Protein AF-A0A0F8FUW8-F1 (afdb_monomer_lite)

pLDDT: mean 90.93, std 7.88, range [52.78, 98.0]

Radius of gyration: 17.29 Å; chains: 1; bounding box: 35×29×48 Å

Sequence (76 aa):
MTTKTELLLTIRKNCIACCGGSYQEVENCTSGPTAAPYSQCALWAFRLGKDPDGPSEARREAGKKLALRKAVKTNG

Secondary structure (DSSP, 8-state):
---HHHHHHHHHHHHHHHTTT-HHHHHH---STTS-TTS--TTTTTTTS--TT-S-HHHHHHHHHHHHHHHHHH--

Foldseek 3Di:
DDDLVNVQVVLLVVLCVVQVNDPVCLVVPPLDPPDDPVSNDPSNCPNVPDDPVHDDPVVVVVVVVVVVVVVVVVVD

Structure (mmCIF, N/CA/C/O backbone):
data_AF-A0A0F8FUW8-F1
#
_entry.id   AF-A0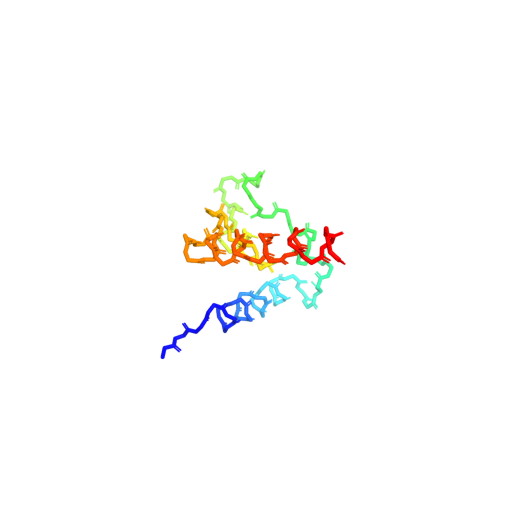A0F8FUW8-F1
#
loop_
_atom_site.group_PDB
_atom_site.id
_atom_site.type_symbol
_atom_site.label_atom_id
_atom_site.label_alt_id
_atom_site.label_comp_id
_atom_site.label_asym_id
_atom_site.label_entity_id
_atom_site.label_seq_id
_atom_site.pdbx_PDB_ins_code
_atom_site.Cartn_x
_atom_site.Cartn_y
_atom_site.Cartn_z
_atom_site.occupancy
_atom_site.B_iso_or_equiv
_atom_site.auth_seq_id
_atom_site.auth_comp_id
_atom_site.auth_asym_id
_atom_site.auth_atom_id
_atom_site.pdbx_PDB_model_num
ATOM 1 N N . MET A 1 1 ? -21.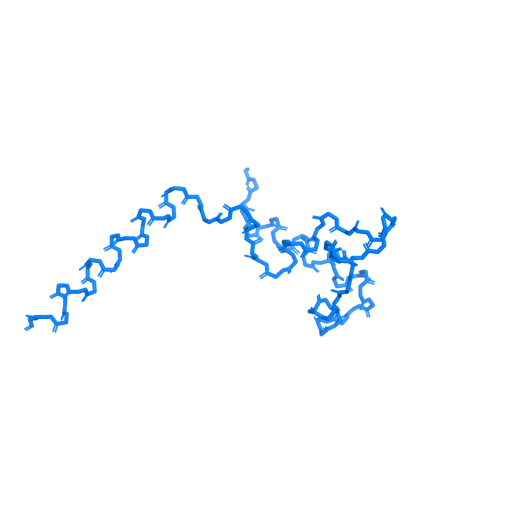066 5.002 -8.687 1.00 64.81 1 MET A N 1
ATOM 2 C CA . MET A 1 1 ? -20.051 5.524 -7.747 1.00 64.81 1 MET A CA 1
ATOM 3 C C . MET A 1 1 ? -19.114 4.387 -7.409 1.00 64.81 1 MET A C 1
ATOM 5 O O . MET A 1 1 ? -19.613 3.358 -6.985 1.00 64.81 1 MET A O 1
ATOM 9 N N . THR A 1 2 ? -17.810 4.553 -7.614 1.00 82.88 2 THR A N 1
ATOM 10 C CA . THR A 1 2 ? -16.816 3.542 -7.228 1.00 82.88 2 THR A CA 1
ATOM 11 C C . THR A 1 2 ? -16.444 3.743 -5.763 1.00 82.88 2 THR A C 1
ATOM 13 O O . THR A 1 2 ? -16.127 4.854 -5.340 1.00 82.88 2 THR A O 1
ATOM 16 N N . THR A 1 3 ? -16.508 2.684 -4.971 1.00 89.00 3 THR A N 1
ATOM 17 C CA . THR A 1 3 ? -16.169 2.685 -3.548 1.00 89.00 3 THR A CA 1
ATOM 18 C C . THR A 1 3 ? -14.673 2.461 -3.338 1.00 89.00 3 THR A C 1
ATOM 20 O O . THR A 1 3 ? -13.981 1.853 -4.156 1.00 89.00 3 THR A O 1
ATOM 23 N N . LYS A 1 4 ? -14.160 2.884 -2.177 1.00 87.06 4 LYS A N 1
ATOM 24 C CA . LYS A 1 4 ? -12.778 2.596 -1.763 1.00 87.06 4 LYS A CA 1
ATOM 25 C C . LYS A 1 4 ? -12.468 1.092 -1.776 1.00 87.06 4 LYS A C 1
ATOM 27 O O . LYS A 1 4 ? -11.366 0.691 -2.140 1.00 87.06 4 LYS A O 1
ATOM 32 N N . THR A 1 5 ? -13.438 0.266 -1.394 1.00 90.25 5 THR A N 1
ATOM 33 C CA . THR A 1 5 ? -13.301 -1.194 -1.385 1.00 90.25 5 THR A CA 1
ATOM 34 C C . THR A 1 5 ? -13.112 -1.745 -2.796 1.00 90.25 5 THR A C 1
ATOM 36 O O . THR A 1 5 ? -12.217 -2.554 -3.014 1.00 90.25 5 THR A O 1
ATOM 39 N N . GLU A 1 6 ? -13.893 -1.274 -3.770 1.00 94.56 6 GLU A N 1
ATOM 40 C CA . GLU A 1 6 ? -13.762 -1.687 -5.175 1.00 94.56 6 GLU A CA 1
ATOM 41 C C . GLU A 1 6 ? -12.417 -1.261 -5.778 1.00 94.56 6 GLU A C 1
ATOM 43 O O . GLU A 1 6 ? -11.779 -2.045 -6.487 1.00 94.56 6 GLU A O 1
ATOM 48 N N . LEU A 1 7 ? -11.937 -0.058 -5.442 1.00 93.62 7 LEU A N 1
ATOM 49 C CA . LEU A 1 7 ? -10.606 0.404 -5.845 1.00 93.62 7 LEU A CA 1
ATOM 50 C C . LEU A 1 7 ? -9.505 -0.482 -5.255 1.00 93.62 7 LEU A C 1
ATOM 52 O O . LEU A 1 7 ? -8.635 -0.950 -5.987 1.00 93.62 7 LEU A O 1
ATOM 56 N N . LEU A 1 8 ? -9.568 -0.781 -3.956 1.00 94.19 8 LEU A N 1
ATOM 57 C CA . LEU A 1 8 ? -8.593 -1.652 -3.304 1.00 94.19 8 LEU A CA 1
ATOM 58 C C . LEU A 1 8 ? -8.587 -3.063 -3.906 1.00 94.19 8 LEU A C 1
ATOM 60 O O . LEU A 1 8 ? -7.519 -3.630 -4.133 1.00 94.19 8 LEU A O 1
ATOM 64 N N . LEU A 1 9 ? -9.761 -3.629 -4.195 1.00 95.38 9 LEU A N 1
ATOM 65 C CA . LEU A 1 9 ? -9.872 -4.930 -4.856 1.00 95.38 9 LEU A CA 1
ATOM 66 C C . LEU A 1 9 ? -9.214 -4.915 -6.239 1.00 95.38 9 LEU A C 1
ATOM 68 O O . LEU A 1 9 ? -8.492 -5.848 -6.585 1.00 95.38 9 LEU A O 1
ATOM 72 N N . THR A 1 10 ? -9.425 -3.847 -7.006 1.00 96.81 10 THR A N 1
ATOM 73 C CA . THR A 1 10 ? -8.820 -3.671 -8.333 1.00 96.81 10 THR A CA 1
ATOM 74 C C . THR A 1 10 ? -7.298 -3.570 -8.240 1.00 96.81 10 THR A C 1
ATOM 76 O O . THR A 1 10 ? -6.588 -4.284 -8.948 1.00 96.81 10 THR A O 1
ATOM 79 N N . ILE A 1 11 ? -6.790 -2.764 -7.303 1.00 96.44 11 ILE A N 1
ATOM 80 C CA . ILE A 1 11 ? -5.352 -2.629 -7.042 1.00 96.44 11 ILE A CA 1
ATOM 81 C C . ILE A 1 11 ? -4.751 -3.979 -6.646 1.00 96.44 11 ILE A C 1
ATOM 83 O O . ILE A 1 11 ? -3.743 -4.384 -7.218 1.00 96.44 11 ILE A O 1
ATOM 87 N N . ARG A 1 12 ? -5.378 -4.719 -5.721 1.00 96.38 12 ARG A N 1
ATOM 88 C CA . ARG A 1 12 ? -4.872 -6.034 -5.299 1.00 96.38 12 ARG A CA 1
ATOM 89 C C . ARG A 1 12 ? -4.854 -7.040 -6.442 1.00 96.38 12 ARG A C 1
ATOM 91 O O . ARG A 1 12 ? -3.861 -7.744 -6.571 1.00 96.38 12 ARG A O 1
ATOM 98 N N . LYS A 1 13 ? -5.886 -7.089 -7.293 1.00 97.50 13 LYS A N 1
ATOM 99 C CA . LYS A 1 13 ? -5.888 -7.955 -8.487 1.00 97.50 13 LYS A CA 1
ATOM 100 C C . LYS A 1 13 ? -4.710 -7.641 -9.410 1.00 97.50 13 LYS A C 1
ATOM 102 O O . LYS A 1 13 ? -4.023 -8.561 -9.841 1.00 97.50 13 LYS A O 1
ATOM 107 N N . ASN A 1 14 ? -4.443 -6.358 -9.651 1.00 97.25 14 ASN A 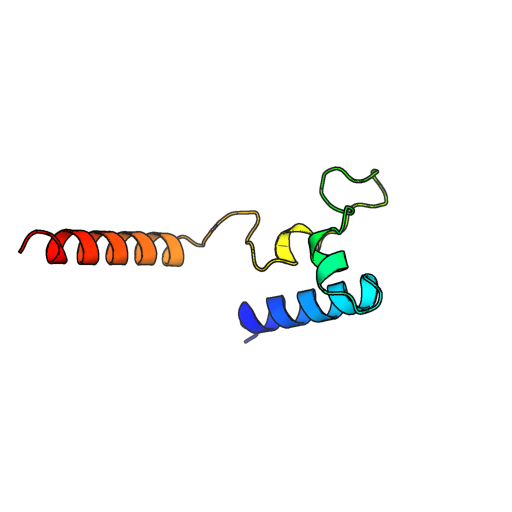N 1
ATOM 108 C CA . ASN A 1 14 ? -3.287 -5.933 -10.436 1.00 97.25 14 ASN A CA 1
ATOM 109 C C . ASN A 1 14 ? -1.958 -6.332 -9.771 1.00 97.25 14 ASN A C 1
ATOM 111 O O . ASN A 1 14 ? -1.079 -6.875 -10.432 1.00 97.25 14 ASN A O 1
ATOM 115 N N . CYS A 1 15 ? -1.816 -6.111 -8.462 1.00 97.75 15 CYS A N 1
ATOM 116 C CA . CYS A 1 15 ? -0.610 -6.497 -7.730 1.00 97.75 15 CYS A CA 1
ATOM 117 C C . CYS A 1 15 ? -0.377 -8.011 -7.766 1.00 97.75 15 CYS A C 1
ATOM 119 O O . CYS A 1 15 ? 0.744 -8.434 -8.002 1.00 97.75 15 CYS A O 1
ATOM 121 N N . ILE A 1 16 ? -1.423 -8.822 -7.597 1.00 97.75 16 ILE A N 1
ATOM 122 C CA . ILE A 1 16 ? -1.330 -10.285 -7.689 1.00 97.75 16 ILE A CA 1
ATOM 123 C C . ILE A 1 16 ? -0.861 -10.699 -9.086 1.00 97.75 16 ILE A C 1
ATOM 125 O O . ILE A 1 16 ? 0.049 -11.510 -9.193 1.00 97.75 16 ILE A O 1
ATOM 129 N N . ALA A 1 17 ? -1.425 -10.119 -10.150 1.00 98.00 17 ALA A N 1
ATOM 130 C CA . ALA A 1 17 ? -0.991 -10.409 -11.516 1.00 98.00 17 ALA A CA 1
ATOM 131 C C . ALA A 1 17 ? 0.478 -10.009 -11.761 1.00 98.00 17 ALA A C 1
ATOM 133 O O . ALA A 1 17 ? 1.234 -10.776 -12.351 1.00 98.00 17 ALA A O 1
ATOM 134 N N . CYS A 1 18 ? 0.900 -8.844 -11.260 1.00 96.81 18 CYS A N 1
ATOM 135 C CA . CYS A 1 18 ? 2.279 -8.358 -11.354 1.00 96.81 18 CYS A CA 1
ATOM 136 C C . CYS A 1 18 ? 3.273 -9.234 -10.568 1.00 96.81 18 CYS A C 1
ATOM 138 O O . CYS A 1 18 ? 4.374 -9.493 -11.043 1.00 96.81 18 CYS A O 1
ATOM 140 N N . CYS A 1 19 ? 2.869 -9.734 -9.401 1.00 96.81 19 CYS A N 1
ATOM 141 C CA . CYS A 1 19 ? 3.670 -10.573 -8.508 1.00 96.81 19 CYS A CA 1
ATOM 142 C C . CYS A 1 19 ? 3.500 -12.084 -8.778 1.00 96.81 19 CYS A C 1
ATOM 144 O O . CYS A 1 19 ? 3.599 -12.899 -7.860 1.00 96.81 19 CYS A O 1
ATOM 146 N N . GLY A 1 20 ? 3.189 -12.477 -10.019 1.00 96.12 20 GLY A N 1
ATOM 147 C CA . GLY A 1 20 ? 3.140 -13.887 -10.428 1.00 96.12 20 GLY A CA 1
ATOM 148 C C . GLY A 1 20 ? 2.071 -14.730 -9.720 1.00 96.12 20 GLY A C 1
ATOM 149 O O . GLY A 1 20 ? 2.241 -15.931 -9.548 1.00 96.12 20 GLY A O 1
ATOM 150 N N . GLY A 1 21 ? 0.981 -14.113 -9.265 1.00 96.69 21 GLY A N 1
ATOM 151 C CA . GLY A 1 21 ? -0.100 -14.783 -8.541 1.00 96.69 21 GLY A CA 1
ATOM 152 C C . GLY A 1 21 ? 0.121 -14.916 -7.029 1.00 96.69 21 GLY A C 1
ATOM 153 O O . GLY A 1 21 ? -0.774 -15.395 -6.334 1.00 96.69 21 GLY A O 1
ATOM 154 N N . SER A 1 22 ? 1.268 -14.484 -6.495 1.00 96.88 22 SER A N 1
ATOM 155 C CA . SER A 1 22 ? 1.614 -14.671 -5.083 1.00 96.88 22 SER A CA 1
ATOM 156 C C . SER A 1 22 ? 1.219 -13.475 -4.217 1.00 96.88 22 SER A C 1
ATOM 158 O O . SER A 1 22 ? 1.727 -12.366 -4.374 1.00 96.88 22 SER A O 1
ATOM 160 N N . TYR A 1 23 ? 0.348 -13.714 -3.234 1.00 95.38 23 TYR A N 1
ATOM 161 C CA . TYR A 1 23 ? 0.010 -12.721 -2.208 1.00 95.38 23 TYR A CA 1
ATOM 162 C C . TYR A 1 23 ? 1.217 -12.342 -1.346 1.00 95.38 23 TYR A C 1
ATOM 164 O O . TYR A 1 23 ? 1.368 -11.176 -0.991 1.00 95.38 23 TYR A O 1
ATOM 172 N N . GLN A 1 24 ? 2.084 -13.311 -1.046 1.00 96.62 24 GLN A N 1
ATOM 173 C CA . GLN A 1 24 ? 3.300 -13.085 -0.268 1.00 96.62 24 GLN A CA 1
ATOM 174 C C . GLN A 1 24 ? 4.259 -12.145 -1.010 1.00 96.62 24 GLN A C 1
ATOM 176 O O . GLN A 1 24 ? 4.821 -11.230 -0.414 1.00 96.62 24 GLN A O 1
ATOM 181 N N . GLU A 1 25 ? 4.371 -12.289 -2.331 1.00 96.44 25 GLU A N 1
ATOM 182 C CA . GLU A 1 25 ? 5.199 -11.398 -3.151 1.00 96.44 25 GLU A CA 1
ATOM 183 C C . GLU A 1 25 ? 4.605 -9.987 -3.271 1.00 96.44 25 GLU A C 1
ATOM 185 O O . GLU A 1 25 ? 5.347 -9.011 -3.360 1.00 96.44 25 GLU A O 1
ATOM 190 N N . VAL A 1 26 ? 3.278 -9.832 -3.185 1.00 96.44 26 VAL A N 1
ATOM 191 C CA . VAL A 1 26 ? 2.659 -8.499 -3.069 1.00 96.44 26 VAL A CA 1
ATOM 192 C C . VAL A 1 26 ? 3.086 -7.808 -1.771 1.00 96.44 26 VAL A C 1
ATOM 194 O O . VAL A 1 26 ? 3.349 -6.602 -1.772 1.00 96.44 26 VAL A O 1
ATOM 197 N N . GLU A 1 27 ? 3.177 -8.542 -0.663 1.00 94.94 27 GLU A N 1
ATOM 198 C CA . GLU A 1 27 ? 3.645 -8.001 0.617 1.00 94.94 27 GLU A CA 1
ATOM 199 C C . GLU A 1 27 ? 5.133 -7.632 0.553 1.00 94.94 27 GLU A C 1
ATOM 201 O O . GLU A 1 27 ? 5.489 -6.496 0.892 1.00 94.94 27 GLU A O 1
ATOM 206 N N . ASN A 1 28 ? 5.954 -8.530 -0.002 1.00 95.44 28 ASN A N 1
ATOM 207 C CA . ASN A 1 28 ? 7.404 -8.381 -0.160 1.00 95.44 28 ASN A CA 1
ATOM 208 C C . ASN A 1 28 ? 7.835 -7.445 -1.300 1.00 95.44 28 ASN A C 1
ATOM 210 O O . ASN A 1 28 ? 9.024 -7.167 -1.442 1.00 95.44 28 ASN A O 1
ATOM 214 N N . CYS A 1 29 ? 6.899 -6.946 -2.110 1.00 95.12 29 CYS A N 1
ATOM 215 C CA . CYS A 1 29 ? 7.191 -6.092 -3.257 1.00 95.12 29 CYS A CA 1
ATOM 216 C C . CYS A 1 29 ? 8.084 -4.901 -2.864 1.00 95.12 29 CYS A C 1
ATOM 218 O O . CYS A 1 29 ? 7.726 -4.098 -1.997 1.00 95.12 29 CYS A O 1
ATOM 220 N N . THR A 1 30 ? 9.227 -4.756 -3.538 1.00 94.75 30 THR A N 1
ATOM 221 C CA . THR A 1 30 ? 10.245 -3.729 -3.249 1.00 94.75 30 THR A CA 1
ATOM 222 C C . THR A 1 30 ? 10.159 -2.505 -4.160 1.00 94.75 30 THR A C 1
ATOM 224 O O . THR A 1 30 ? 10.903 -1.548 -3.962 1.00 94.75 30 THR A O 1
ATOM 227 N N . SER A 1 31 ? 9.207 -2.475 -5.100 1.00 94.62 31 SER A N 1
ATOM 228 C CA . SER A 1 31 ? 8.940 -1.364 -6.030 1.00 94.62 31 SER A CA 1
ATOM 229 C C . SER A 1 31 ? 8.316 -0.126 -5.359 1.00 94.62 31 SER A C 1
ATOM 231 O O . SER A 1 31 ? 7.507 0.574 -5.961 1.00 94.62 31 SER A O 1
ATOM 233 N N . GLY A 1 32 ? 8.615 0.118 -4.085 1.00 91.06 32 GLY A N 1
ATOM 234 C CA . GLY A 1 32 ? 8.106 1.248 -3.313 1.00 91.06 32 GLY A CA 1
ATOM 235 C C . GLY A 1 32 ? 8.945 2.520 -3.469 1.00 91.06 32 GLY A C 1
ATOM 236 O O . GLY A 1 32 ? 9.750 2.623 -4.392 1.00 91.06 32 GLY A O 1
ATOM 237 N N . PRO A 1 33 ? 8.810 3.483 -2.538 1.00 87.50 33 PRO A N 1
ATOM 238 C CA . PRO A 1 33 ? 9.559 4.746 -2.557 1.00 87.50 33 PRO A CA 1
ATOM 239 C C . PRO A 1 33 ? 11.087 4.586 -2.520 1.00 87.50 33 PRO A C 1
ATOM 241 O O . PRO A 1 33 ? 11.812 5.496 -2.903 1.00 87.50 33 PRO A O 1
ATOM 244 N N . THR A 1 34 ? 11.579 3.436 -2.055 1.00 89.12 34 THR A N 1
ATOM 245 C CA . THR A 1 34 ? 13.010 3.108 -1.981 1.00 89.12 34 THR A CA 1
ATOM 246 C C . THR A 1 34 ? 13.543 2.438 -3.249 1.00 89.12 34 THR A C 1
ATOM 248 O O . THR A 1 34 ? 14.729 2.126 -3.315 1.00 89.12 34 THR A O 1
ATOM 251 N N . ALA A 1 35 ? 12.687 2.161 -4.237 1.00 91.44 35 ALA A N 1
ATOM 252 C CA . ALA A 1 35 ? 13.105 1.568 -5.499 1.00 91.44 35 ALA A CA 1
ATOM 253 C C . ALA A 1 35 ? 13.877 2.579 -6.361 1.00 91.44 35 ALA A C 1
ATOM 255 O O . ALA A 1 35 ? 13.752 3.795 -6.185 1.00 91.44 35 ALA A O 1
ATOM 256 N N . ALA A 1 36 ? 14.646 2.069 -7.329 1.00 88.81 36 ALA A N 1
ATOM 257 C CA . ALA A 1 36 ? 15.351 2.900 -8.300 1.00 88.81 36 ALA A CA 1
ATOM 258 C C . ALA A 1 36 ? 14.381 3.866 -9.024 1.00 88.81 36 ALA A C 1
ATOM 260 O O . ALA A 1 36 ? 13.202 3.529 -9.165 1.00 88.81 36 ALA A O 1
ATOM 261 N N . PRO A 1 37 ? 14.846 5.025 -9.538 1.00 81.56 37 PRO A N 1
ATOM 262 C CA . PRO A 1 37 ? 13.991 6.081 -10.107 1.00 81.56 37 PRO A CA 1
ATOM 263 C C . PRO A 1 37 ? 13.021 5.647 -11.224 1.00 81.56 37 PRO A C 1
ATOM 265 O O . PRO A 1 37 ? 12.044 6.338 -11.483 1.00 81.56 37 PRO A O 1
ATOM 268 N N . TYR A 1 38 ? 13.253 4.490 -11.854 1.00 83.62 38 TYR A N 1
ATOM 269 C CA . TYR A 1 38 ? 12.412 3.919 -12.918 1.00 83.62 38 TYR A CA 1
ATOM 270 C C . TYR A 1 38 ? 11.668 2.637 -12.506 1.00 83.62 38 TYR A C 1
ATOM 272 O O . TYR A 1 38 ? 11.024 1.992 -13.328 1.00 83.62 38 TYR A O 1
ATOM 280 N N . SER A 1 39 ? 11.757 2.255 -11.232 1.00 88.94 39 SER A N 1
ATOM 281 C CA . SER A 1 39 ? 11.158 1.042 -10.661 1.00 88.94 39 SER A CA 1
ATOM 282 C C . SER A 1 39 ? 10.122 1.349 -9.577 1.00 88.94 39 SER A C 1
ATOM 284 O O . SER A 1 39 ? 9.659 0.436 -8.893 1.00 88.94 39 SER A O 1
ATOM 286 N N . GLN A 1 40 ? 9.769 2.623 -9.392 1.00 94.25 40 GLN A N 1
ATOM 287 C CA . GLN A 1 40 ? 8.782 3.046 -8.404 1.00 94.25 40 GLN A CA 1
ATOM 288 C C . GLN A 1 40 ? 7.363 2.789 -8.918 1.00 94.25 40 GLN A C 1
ATOM 290 O O . GLN A 1 40 ? 6.942 3.294 -9.956 1.00 94.25 40 GLN A O 1
ATOM 295 N N . CYS A 1 41 ? 6.602 2.003 -8.166 1.00 94.75 41 CYS A N 1
ATOM 296 C CA . CYS A 1 41 ? 5.221 1.669 -8.466 1.00 94.75 41 CYS A CA 1
ATOM 297 C C . CYS A 1 41 ? 4.277 2.636 -7.742 1.00 94.75 41 CYS A C 1
ATOM 299 O O . CYS A 1 41 ? 4.189 2.641 -6.513 1.00 94.75 41 CYS A O 1
ATOM 301 N N . ALA A 1 42 ? 3.495 3.400 -8.508 1.00 92.69 42 ALA A N 1
ATOM 302 C CA . ALA A 1 42 ? 2.505 4.339 -7.970 1.00 92.69 42 ALA A CA 1
ATOM 303 C C . ALA A 1 42 ? 1.426 3.655 -7.107 1.00 92.69 42 ALA A C 1
ATOM 305 O O . ALA A 1 42 ? 0.878 4.254 -6.184 1.00 92.69 42 ALA A O 1
ATOM 306 N N . LEU A 1 43 ? 1.135 2.377 -7.374 1.00 94.88 43 LEU A N 1
ATOM 307 C CA . LEU A 1 43 ? 0.143 1.601 -6.624 1.00 94.88 43 LEU A CA 1
ATOM 308 C C . LEU A 1 43 ? 0.704 0.979 -5.337 1.00 94.88 43 LEU A C 1
ATOM 310 O O . LEU A 1 43 ? -0.065 0.467 -4.520 1.00 94.88 43 LEU A O 1
ATOM 314 N N . TRP A 1 44 ? 2.024 1.021 -5.128 1.00 95.94 44 TRP A N 1
ATOM 315 C CA . TRP A 1 44 ? 2.687 0.309 -4.035 1.00 95.94 44 TRP A CA 1
ATOM 316 C C . TRP A 1 44 ? 2.155 0.713 -2.658 1.00 95.94 44 TRP A C 1
ATOM 318 O O . TRP A 1 44 ? 1.925 -0.155 -1.816 1.00 95.94 44 TRP A O 1
ATOM 328 N N . ALA A 1 45 ? 1.905 2.006 -2.433 1.00 94.75 45 ALA A N 1
ATOM 329 C CA . ALA A 1 45 ? 1.401 2.513 -1.154 1.00 94.75 45 ALA A CA 1
ATOM 330 C C . ALA A 1 45 ? -0.005 1.983 -0.817 1.00 94.75 45 ALA A C 1
ATOM 332 O O . ALA A 1 45 ? -0.323 1.732 0.345 1.00 94.75 45 ALA A O 1
ATOM 333 N N . PHE A 1 46 ? -0.817 1.743 -1.847 1.00 94.56 46 PHE A N 1
ATOM 334 C CA . PHE A 1 46 ? -2.212 1.331 -1.722 1.00 94.56 46 PHE A CA 1
ATOM 335 C C . PHE A 1 46 ? -2.392 -0.191 -1.684 1.00 94.56 46 PHE A C 1
ATOM 337 O O . PHE A 1 46 ? -3.440 -0.673 -1.253 1.00 94.56 46 PHE A O 1
ATOM 344 N N . ARG A 1 47 ? -1.379 -0.969 -2.099 1.00 95.19 47 ARG A N 1
ATOM 345 C CA . ARG A 1 47 ? -1.472 -2.433 -2.294 1.00 95.19 47 ARG A CA 1
ATOM 346 C C . ARG A 1 47 ? -1.949 -3.209 -1.059 1.00 95.19 47 ARG A C 1
ATOM 348 O O . ARG A 1 47 ? -2.582 -4.254 -1.184 1.00 95.19 47 ARG A O 1
ATOM 355 N N . LEU A 1 48 ? -1.685 -2.675 0.136 1.00 93.69 48 LEU A N 1
ATOM 356 C CA . LEU A 1 48 ? -2.065 -3.269 1.424 1.00 93.69 48 LEU A CA 1
ATOM 357 C C . LEU A 1 48 ? -3.299 -2.609 2.064 1.00 93.69 48 LEU A C 1
ATOM 359 O O . LEU A 1 48 ? -3.568 -2.830 3.241 1.00 93.69 48 LEU A O 1
ATOM 363 N N . GLY A 1 49 ? -4.056 -1.798 1.319 1.00 91.31 49 GLY A N 1
ATOM 364 C CA . GLY A 1 49 ? -5.249 -1.115 1.834 1.00 91.31 49 GLY A CA 1
ATOM 365 C C . GLY A 1 49 ? -4.953 0.083 2.732 1.00 91.31 49 GLY A C 1
ATOM 366 O O . GLY A 1 49 ? -5.837 0.530 3.465 1.00 91.31 49 GLY A O 1
ATOM 367 N N . LYS A 1 50 ? -3.719 0.593 2.686 1.00 88.50 50 LYS A N 1
ATOM 368 C CA . LYS A 1 50 ? -3.309 1.805 3.393 1.00 88.50 50 LYS A CA 1
ATOM 369 C C . LYS A 1 50 ? -3.583 3.029 2.525 1.00 88.50 50 LYS A C 1
ATOM 371 O O . LYS A 1 50 ? -3.395 2.985 1.312 1.00 88.50 50 LYS A O 1
ATOM 376 N N . ASP A 1 51 ? -3.995 4.108 3.179 1.00 87.19 51 ASP A N 1
ATOM 377 C CA . ASP A 1 51 ? -4.014 5.435 2.569 1.00 87.19 51 ASP A CA 1
ATOM 378 C C . ASP A 1 51 ? -2.673 6.105 2.904 1.00 87.19 51 ASP A C 1
ATOM 380 O O . ASP A 1 51 ? -2.374 6.241 4.096 1.00 87.19 51 ASP A O 1
ATOM 384 N N . PRO A 1 52 ? -1.851 6.490 1.912 1.00 87.12 52 PRO A N 1
ATOM 385 C CA . PRO A 1 52 ? -0.561 7.133 2.165 1.00 87.12 52 PRO A CA 1
ATOM 386 C C . PRO A 1 52 ? -0.712 8.470 2.900 1.00 87.12 52 PRO A C 1
ATOM 388 O O . PRO A 1 52 ? 0.096 8.772 3.773 1.00 87.12 52 PRO A O 1
ATOM 391 N N . ASP A 1 53 ? -1.788 9.207 2.621 1.00 88.94 53 ASP A N 1
ATOM 392 C CA . ASP A 1 53 ? -2.074 10.514 3.231 1.00 88.94 53 ASP A CA 1
ATOM 393 C C . ASP A 1 53 ? -2.846 10.406 4.559 1.00 88.94 53 ASP A C 1
ATOM 395 O O . ASP A 1 53 ? -3.212 11.407 5.174 1.00 88.94 53 ASP A O 1
ATOM 399 N N . GLY A 1 54 ? -3.095 9.17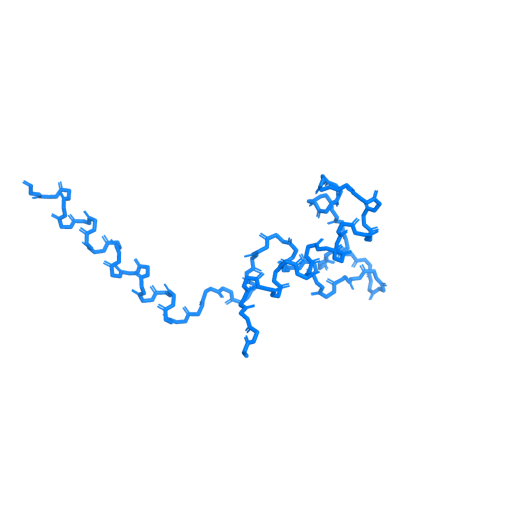9 5.027 1.00 86.00 54 GLY A N 1
ATOM 400 C CA . GLY A 1 54 ? -3.862 8.912 6.236 1.00 86.00 54 GLY A CA 1
ATOM 401 C C . GLY A 1 54 ? -5.384 8.887 6.029 1.00 86.00 54 GLY A C 1
ATOM 402 O O . GLY A 1 54 ? -5.894 9.009 4.914 1.00 86.00 54 GLY A O 1
ATOM 403 N N . PRO A 1 55 ? -6.144 8.643 7.113 1.00 85.75 55 PRO A N 1
ATOM 404 C CA . PRO A 1 55 ? -7.597 8.558 7.051 1.00 85.75 55 PRO A CA 1
ATOM 405 C C . PRO A 1 55 ? -8.220 9.927 6.754 1.00 85.75 55 PRO A C 1
ATOM 407 O O . PRO A 1 55 ? -7.753 10.946 7.253 1.00 85.75 55 PRO A O 1
ATOM 410 N N . SER A 1 56 ? -9.348 9.938 6.039 1.00 86.44 56 SER A N 1
ATOM 411 C CA . SER A 1 56 ? -10.131 11.165 5.850 1.00 86.44 56 SER A CA 1
ATOM 412 C C . SER A 1 56 ? -10.577 11.776 7.183 1.00 86.44 56 SER A C 1
ATOM 414 O O . SER A 1 56 ? -10.772 11.065 8.173 1.00 86.44 56 SER A O 1
ATOM 416 N N . GLU A 1 57 ? -10.830 13.084 7.201 1.00 90.75 57 GLU A N 1
ATOM 417 C CA . GLU A 1 57 ? -11.315 13.784 8.399 1.00 90.75 57 GLU A CA 1
ATOM 418 C C . GLU A 1 57 ? -12.581 13.145 8.983 1.00 90.75 57 GLU A C 1
ATOM 420 O O . GLU A 1 57 ? -12.656 12.891 10.184 1.00 90.75 57 GLU A O 1
ATOM 425 N N . ALA A 1 58 ? -13.522 12.739 8.126 1.00 88.75 58 ALA A N 1
ATOM 426 C CA . ALA A 1 58 ? -14.718 12.012 8.548 1.00 88.75 58 ALA A CA 1
ATOM 427 C C . ALA A 1 58 ? -14.379 10.691 9.268 1.00 88.75 58 ALA A C 1
ATOM 429 O O . ALA A 1 58 ? -14.964 10.353 10.302 1.00 88.75 58 ALA A O 1
ATOM 430 N N . ARG A 1 59 ? -13.401 9.934 8.751 1.00 88.12 59 ARG A N 1
ATOM 431 C CA . ARG A 1 59 ? -12.912 8.695 9.374 1.00 88.12 59 ARG A CA 1
ATOM 432 C C . ARG A 1 59 ? -12.205 8.995 10.701 1.00 88.12 59 ARG A C 1
ATOM 434 O O . ARG A 1 59 ? -12.390 8.250 11.665 1.00 88.12 59 ARG A O 1
ATOM 441 N N . ARG A 1 60 ? -11.441 10.089 10.768 1.00 92.00 60 ARG A N 1
ATOM 442 C CA . ARG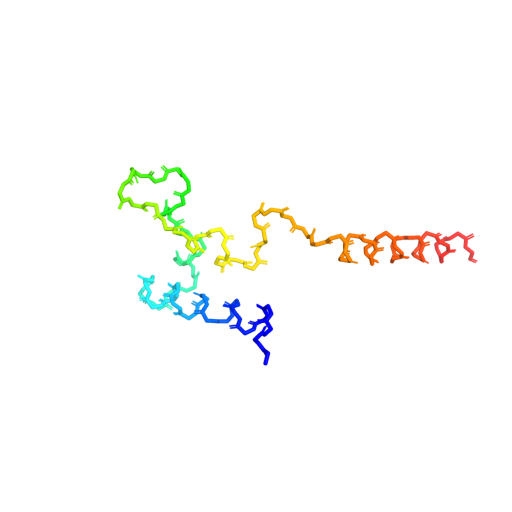 A 1 60 ? -10.739 10.561 11.970 1.00 92.00 60 ARG A CA 1
ATOM 443 C C . ARG A 1 60 ? -11.724 10.921 13.082 1.00 92.00 60 ARG A C 1
ATOM 445 O O . ARG A 1 60 ? -11.575 10.452 14.210 1.00 92.00 60 ARG A O 1
ATOM 452 N N . GLU A 1 61 ? -12.768 11.680 12.770 1.00 95.12 61 GLU A N 1
ATOM 453 C CA . GLU A 1 61 ? -13.838 12.023 13.711 1.00 95.12 61 GLU A CA 1
ATOM 454 C C . GLU A 1 61 ? -14.622 10.800 14.191 1.00 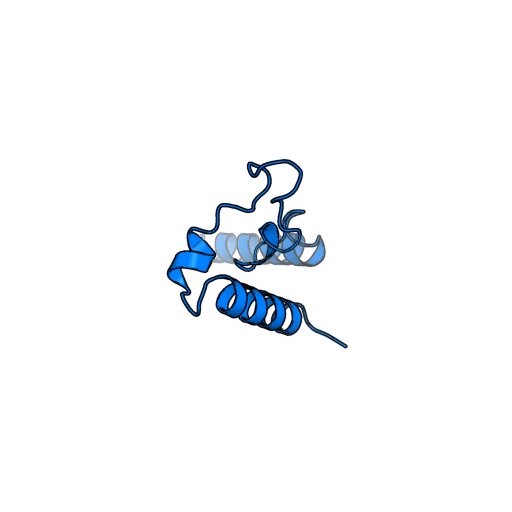95.12 61 GLU A C 1
ATOM 456 O O . GLU A 1 61 ? -14.886 10.666 15.388 1.00 95.12 61 GLU A O 1
ATOM 461 N N . ALA A 1 62 ? -14.965 9.878 13.286 1.00 93.00 62 ALA A N 1
ATOM 462 C CA . ALA A 1 62 ? -15.624 8.628 13.654 1.00 93.00 62 ALA A CA 1
ATOM 463 C C . ALA A 1 62 ? -14.765 7.804 14.632 1.00 93.00 62 ALA A C 1
ATOM 465 O O . ALA A 1 62 ? -15.286 7.273 15.616 1.00 93.00 62 ALA A O 1
ATOM 466 N N . GLY A 1 63 ? -13.447 7.761 14.408 1.00 92.94 63 GLY A N 1
ATOM 467 C CA . GLY A 1 63 ? -12.482 7.159 15.329 1.00 92.94 63 GLY A CA 1
ATOM 468 C C . GLY A 1 63 ? -12.492 7.818 16.712 1.00 92.94 63 GLY A C 1
ATOM 469 O O . GLY A 1 63 ? -12.608 7.115 17.718 1.00 92.94 63 GLY A O 1
ATOM 470 N N . LYS A 1 64 ? -12.467 9.159 16.775 1.00 95.31 64 LYS A N 1
ATOM 471 C CA . LYS A 1 64 ? -12.565 9.921 18.038 1.00 95.31 64 LYS A CA 1
ATOM 472 C C . LYS A 1 64 ? -13.863 9.610 18.792 1.00 95.31 64 LYS A C 1
ATOM 474 O O . LYS A 1 64 ? -13.825 9.304 19.982 1.00 95.31 64 LYS A O 1
ATOM 479 N N . LYS A 1 65 ? -15.010 9.617 18.100 1.00 95.19 65 LYS A N 1
ATOM 480 C CA . LYS A 1 65 ? -16.322 9.285 18.688 1.00 95.19 65 LYS A CA 1
ATOM 481 C C . LYS A 1 65 ? -16.354 7.860 19.246 1.00 95.19 65 LYS A C 1
ATOM 483 O O . LYS A 1 65 ? -16.887 7.640 20.330 1.00 95.19 65 LYS A O 1
ATOM 488 N N . LEU A 1 66 ? -15.778 6.889 18.534 1.00 94.19 66 LEU A N 1
ATOM 489 C CA . LEU A 1 66 ? -15.698 5.506 19.007 1.00 94.19 66 LEU A CA 1
ATOM 490 C C . LEU A 1 66 ? -14.827 5.378 20.265 1.00 94.19 66 LEU A C 1
ATOM 492 O O . LEU A 1 66 ? -15.221 4.679 21.197 1.00 94.19 66 LEU A O 1
ATOM 496 N N . ALA A 1 67 ? -13.679 6.061 20.308 1.00 94.06 67 ALA A N 1
ATOM 497 C CA . ALA A 1 67 ? -12.794 6.069 21.471 1.00 94.06 67 ALA A CA 1
ATOM 498 C C . ALA A 1 67 ? -13.483 6.660 22.712 1.00 94.06 67 ALA A C 1
ATOM 500 O O . ALA A 1 67 ? -13.469 6.033 23.769 1.00 94.06 67 ALA A O 1
ATOM 501 N N . LEU A 1 68 ? -14.173 7.798 22.564 1.00 94.31 68 LEU A N 1
ATOM 502 C CA . LEU A 1 68 ? -14.960 8.413 23.640 1.00 94.31 68 LEU A CA 1
ATOM 503 C C . LEU A 1 68 ? -16.040 7.462 24.173 1.00 94.31 68 LEU A C 1
ATOM 505 O O . LEU A 1 68 ? -16.148 7.255 25.378 1.00 94.31 68 LEU A O 1
ATOM 509 N N . ARG A 1 69 ? -16.801 6.814 23.279 1.00 93.25 69 ARG A N 1
ATOM 510 C CA . ARG A 1 69 ? -17.829 5.831 23.668 1.00 93.25 69 ARG A CA 1
ATOM 511 C C . ARG A 1 69 ? -17.246 4.641 24.428 1.00 93.25 69 ARG A C 1
ATOM 513 O O . ARG A 1 69 ? -17.908 4.120 25.321 1.00 93.25 69 ARG A O 1
ATOM 520 N N . LYS A 1 70 ? -16.040 4.192 24.064 1.00 91.62 70 LYS A N 1
ATOM 521 C CA . LYS A 1 70 ? -15.339 3.124 24.785 1.00 91.62 70 LYS A CA 1
ATOM 522 C C . LYS A 1 70 ? -14.903 3.587 26.174 1.00 91.62 70 LYS A C 1
ATOM 524 O O . LYS A 1 70 ? -15.167 2.871 27.125 1.00 91.62 70 LYS A O 1
ATOM 529 N N . ALA A 1 71 ? -14.331 4.784 26.297 1.00 89.31 71 ALA A N 1
ATOM 530 C CA . ALA A 1 71 ? -13.896 5.329 27.584 1.00 89.31 71 ALA A CA 1
ATOM 531 C C . ALA A 1 71 ? -15.053 5.476 28.589 1.00 89.31 71 ALA A C 1
ATOM 533 O O . ALA A 1 71 ? -14.900 5.122 29.751 1.00 89.31 71 ALA A O 1
ATOM 534 N N . VAL A 1 72 ? -16.230 5.923 28.135 1.00 88.00 72 VAL A N 1
ATOM 535 C CA . VAL A 1 72 ? -17.431 6.008 28.988 1.00 88.00 72 VAL A CA 1
ATOM 536 C C . VAL A 1 72 ? -17.878 4.626 29.478 1.00 88.00 72 VAL A C 1
ATOM 538 O O . VAL A 1 72 ? -18.248 4.489 30.635 1.00 88.00 72 VAL A O 1
ATOM 541 N N . LYS A 1 73 ? -17.817 3.595 28.624 1.00 77.75 73 LYS A N 1
ATOM 542 C CA . LYS A 1 73 ? -18.221 2.224 28.984 1.00 77.75 73 LYS A CA 1
ATOM 543 C C . LYS A 1 73 ? -17.268 1.509 29.940 1.00 77.75 73 LYS A C 1
ATOM 545 O O . LYS A 1 73 ? -17.699 0.576 30.593 1.00 77.75 73 LYS A O 1
ATOM 550 N N . THR A 1 74 ? -15.989 1.873 29.968 1.00 75.62 74 THR A N 1
ATOM 551 C CA . THR A 1 74 ? -15.008 1.235 30.864 1.00 75.62 74 THR A CA 1
ATOM 552 C C . THR A 1 74 ? -15.058 1.813 32.284 1.00 75.62 74 THR A C 1
ATOM 554 O O . THR A 1 74 ? -14.556 1.187 33.209 1.00 75.62 74 THR A O 1
ATOM 557 N N . ASN A 1 75 ? -15.649 3.000 32.456 1.00 62.06 75 ASN A N 1
ATOM 558 C CA . ASN A 1 75 ? -15.680 3.744 33.718 1.00 62.06 75 ASN A CA 1
ATOM 559 C C . ASN A 1 75 ? -17.027 3.655 34.469 1.00 62.06 75 ASN A C 1
ATOM 561 O O . ASN A 1 75 ? -17.230 4.419 35.412 1.00 62.06 75 ASN A O 1
ATOM 565 N N . GLY A 1 76 ? -17.951 2.783 34.055 1.00 52.78 76 GLY A N 1
ATOM 566 C CA . GLY A 1 76 ? -19.253 2.568 34.699 1.00 52.78 76 GLY A CA 1
ATOM 567 C C . GLY A 1 76 ? -19.620 1.097 34.717 1.00 52.78 76 GLY A C 1
ATOM 568 O O . GLY A 1 76 ? -20.321 0.701 35.669 1.00 52.78 76 GLY A O 1
#

Organism: Methanosarcina mazei (NCBI:txid2209)